Protein AF-A0A9P3ZN53-F1 (afdb_monomer_lite)

Sequence (150 aa):
MSENQDELKAQIKVWLKQQKMTREEFAAKCFVSANTVRNWLARVFIPKDKEALIKLLMEKTEREKELKEAARAHWKPFAVMVNTDDYKLIEKAARKDNMTVEEWAEEILIRDAQERMEHVYPESLRVAEEPKRYGIPRTSGPDSSTSKPH

Structure (mmCIF, N/CA/C/O backbone):
data_AF-A0A9P3ZN53-F1
#
_entry.id   AF-A0A9P3ZN53-F1
#
loop_
_atom_site.group_PDB
_atom_site.id
_atom_site.type_symbol
_atom_site.label_atom_id
_atom_site.label_alt_id
_atom_site.label_comp_id
_atom_site.label_asym_id
_atom_site.label_entity_id
_atom_site.label_seq_id
_atom_site.pdbx_PDB_ins_code
_atom_site.Cartn_x
_atom_site.Cartn_y
_atom_site.Cartn_z
_atom_site.occupancy
_atom_site.B_iso_or_equiv
_atom_site.auth_seq_id
_atom_site.auth_comp_id
_atom_site.auth_asym_id
_atom_site.auth_atom_id
_atom_site.pdbx_PDB_model_num
ATOM 1 N N . MET A 1 1 ? 7.966 14.363 -27.946 1.00 40.06 1 MET A N 1
ATOM 2 C CA . MET A 1 1 ? 8.666 14.628 -26.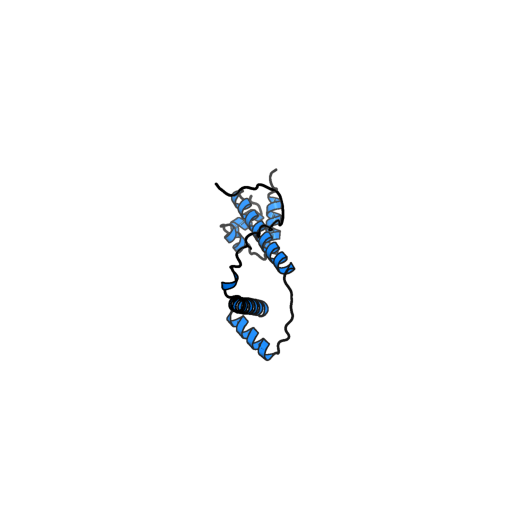674 1.00 40.06 1 MET A CA 1
ATOM 3 C C . MET A 1 1 ? 8.986 13.273 -26.059 1.00 40.06 1 MET A C 1
ATOM 5 O O . MET A 1 1 ? 8.059 12.615 -25.613 1.00 40.06 1 MET A O 1
ATOM 9 N N . SER A 1 2 ? 10.223 12.774 -26.168 1.00 52.09 2 SER A N 1
ATOM 10 C CA . SER A 1 2 ? 10.599 11.540 -25.458 1.00 52.09 2 SER A CA 1
ATOM 11 C C . SER A 1 2 ? 10.608 11.844 -23.968 1.00 52.09 2 SER A C 1
ATOM 13 O O . SER A 1 2 ? 11.383 12.696 -23.543 1.00 52.09 2 SER A O 1
ATOM 15 N N . GLU A 1 3 ? 9.755 11.180 -23.191 1.00 61.66 3 GLU A N 1
ATOM 16 C CA . GLU A 1 3 ? 9.880 11.193 -21.735 1.00 61.66 3 GLU A CA 1
ATOM 17 C C . GLU A 1 3 ? 11.268 10.693 -21.345 1.00 61.66 3 GLU A C 1
ATOM 19 O O . GLU A 1 3 ? 11.757 9.669 -21.837 1.00 61.66 3 GLU A O 1
ATOM 24 N N . ASN A 1 4 ? 11.932 11.475 -20.499 1.00 86.50 4 ASN A N 1
ATOM 25 C CA . ASN A 1 4 ? 13.289 11.208 -20.076 1.00 86.50 4 ASN A CA 1
ATOM 26 C C . ASN A 1 4 ? 13.290 9.972 -19.165 1.00 86.50 4 ASN A C 1
ATOM 28 O O . ASN A 1 4 ? 12.814 10.012 -18.033 1.00 86.50 4 ASN A O 1
ATOM 32 N N . GLN A 1 5 ? 13.817 8.849 -19.654 1.00 88.62 5 GLN A N 1
ATOM 33 C CA . GLN A 1 5 ? 13.848 7.584 -18.909 1.00 88.62 5 GLN A CA 1
ATOM 34 C C . GLN A 1 5 ? 14.555 7.703 -17.561 1.00 88.62 5 GLN A C 1
ATOM 36 O O . GLN A 1 5 ? 14.193 7.006 -16.614 1.00 88.62 5 GLN A O 1
ATOM 41 N N . ASP A 1 6 ? 15.560 8.568 -17.467 1.00 90.31 6 ASP A N 1
ATOM 42 C CA . ASP A 1 6 ? 16.286 8.780 -16.219 1.00 90.31 6 ASP A CA 1
ATOM 43 C C . ASP A 1 6 ? 15.427 9.516 -15.189 1.00 90.31 6 ASP A C 1
ATOM 45 O O . ASP A 1 6 ? 15.477 9.192 -14.000 1.00 90.31 6 ASP A O 1
ATOM 49 N N . GLU A 1 7 ? 14.562 10.422 -15.647 1.00 92.19 7 GLU A N 1
ATOM 50 C CA . GLU A 1 7 ? 13.575 11.094 -14.809 1.00 92.19 7 GLU A CA 1
ATOM 51 C C . GLU A 1 7 ? 12.517 10.107 -14.310 1.00 92.19 7 GLU A C 1
ATOM 53 O O . GLU A 1 7 ? 12.292 10.012 -13.104 1.00 92.19 7 GLU A O 1
ATOM 58 N N . LEU A 1 8 ? 11.955 9.281 -15.200 1.00 92.75 8 LEU A N 1
ATOM 59 C CA . LEU A 1 8 ? 11.011 8.226 -14.817 1.00 92.75 8 LEU A CA 1
ATOM 60 C C . LEU A 1 8 ? 11.628 7.275 -13.778 1.00 92.75 8 LEU A C 1
ATOM 62 O O . LEU A 1 8 ? 11.020 6.976 -12.751 1.00 92.75 8 LEU A O 1
ATOM 66 N N . LYS A 1 9 ? 12.867 6.819 -13.992 1.00 94.06 9 LYS A N 1
ATOM 67 C CA . LYS A 1 9 ? 13.575 5.955 -13.032 1.00 94.06 9 LYS A CA 1
ATOM 68 C C . LYS A 1 9 ? 13.803 6.648 -11.690 1.00 94.06 9 LYS A C 1
ATOM 70 O O . LYS A 1 9 ? 13.745 5.980 -10.654 1.00 94.06 9 LYS A O 1
ATOM 75 N N . ALA A 1 10 ? 14.092 7.949 -11.686 1.00 94.00 10 ALA A N 1
ATOM 76 C CA . ALA A 1 10 ? 14.236 8.729 -10.461 1.00 94.00 10 ALA A CA 1
ATOM 77 C C . ALA A 1 10 ? 12.901 8.836 -9.708 1.00 94.00 10 ALA A C 1
ATOM 79 O O . ALA A 1 10 ? 12.862 8.550 -8.509 1.00 94.00 10 ALA A O 1
ATOM 80 N N . GLN A 1 11 ? 11.808 9.139 -10.413 1.00 94.12 11 GLN A N 1
ATOM 81 C CA . GLN A 1 11 ? 10.457 9.194 -9.849 1.00 94.12 11 GLN A CA 1
ATOM 82 C C . GLN A 1 11 ? 10.049 7.848 -9.232 1.00 94.12 11 GLN A C 1
ATOM 84 O O . GLN A 1 11 ? 9.623 7.810 -8.078 1.00 94.12 11 GLN A O 1
ATOM 89 N N . ILE A 1 12 ? 10.293 6.728 -9.924 1.00 94.69 12 ILE A N 1
ATOM 90 C CA . ILE A 1 12 ? 10.005 5.383 -9.398 1.00 94.69 12 ILE A CA 1
ATOM 91 C C . ILE A 1 12 ? 10.777 5.121 -8.098 1.00 94.69 12 ILE A C 1
ATOM 93 O O . ILE A 1 12 ? 10.206 4.624 -7.131 1.00 94.69 12 ILE A O 1
ATOM 97 N N . LYS A 1 13 ? 12.070 5.470 -8.029 1.00 94.94 13 LYS A N 1
ATOM 98 C CA . LYS A 1 13 ? 12.876 5.279 -6.805 1.00 94.94 13 LYS A CA 1
ATOM 99 C C . LYS A 1 13 ? 12.314 6.066 -5.619 1.00 94.94 13 LYS A C 1
ATOM 101 O O . LYS A 1 13 ? 12.280 5.537 -4.507 1.00 94.94 13 LYS A O 1
ATOM 106 N N . VAL A 1 14 ? 11.892 7.310 -5.847 1.00 95.38 14 VAL A N 1
ATOM 107 C CA . VAL A 1 14 ? 11.283 8.159 -4.812 1.00 95.38 14 VAL A CA 1
ATOM 108 C C . VAL A 1 14 ? 9.946 7.578 -4.364 1.00 95.38 14 VAL A C 1
ATOM 110 O O . VAL A 1 14 ? 9.732 7.402 -3.165 1.00 95.38 14 VAL A O 1
ATOM 113 N N . TRP A 1 15 ? 9.088 7.214 -5.314 1.00 95.12 15 TRP A N 1
ATOM 114 C CA . TRP A 1 15 ? 7.778 6.639 -5.040 1.00 95.12 15 TRP A CA 1
ATOM 115 C C . TRP A 1 15 ? 7.872 5.329 -4.245 1.00 95.12 15 TRP A C 1
ATOM 117 O O . TRP A 1 15 ? 7.210 5.185 -3.220 1.00 95.12 15 TRP A O 1
ATOM 127 N N . LEU A 1 16 ? 8.777 4.414 -4.612 1.00 94.56 16 LEU A N 1
ATOM 128 C CA . LEU A 1 16 ? 9.001 3.175 -3.853 1.00 94.56 16 LEU A CA 1
ATOM 129 C C . LEU A 1 16 ? 9.408 3.444 -2.400 1.00 94.56 16 LEU A C 1
ATOM 131 O O . LEU A 1 16 ? 8.924 2.775 -1.486 1.00 94.56 16 LEU A O 1
ATOM 135 N N . LYS A 1 17 ? 10.255 4.458 -2.172 1.00 94.25 17 LYS A N 1
ATOM 136 C CA . LYS A 1 17 ? 10.654 4.874 -0.821 1.00 94.25 17 LYS A CA 1
ATOM 137 C C . LYS A 1 17 ? 9.472 5.443 -0.031 1.00 94.25 17 LYS A C 1
ATOM 139 O O . LYS A 1 17 ? 9.337 5.124 1.147 1.00 94.25 17 LYS A O 1
ATOM 144 N N . GLN A 1 18 ? 8.623 6.255 -0.662 1.00 92.62 18 GLN A N 1
ATOM 145 C CA . GLN A 1 18 ? 7.428 6.828 -0.028 1.00 92.62 18 GLN A CA 1
ATOM 146 C C . GLN A 1 18 ? 6.415 5.750 0.369 1.00 92.62 18 GLN A C 1
ATOM 148 O O . GLN A 1 18 ? 5.881 5.793 1.474 1.00 92.62 18 GLN A O 1
ATOM 153 N N . GLN A 1 19 ? 6.201 4.757 -0.496 1.00 91.31 19 GLN A N 1
ATOM 154 C CA . GLN A 1 19 ? 5.277 3.649 -0.244 1.00 91.31 19 GLN A CA 1
ATOM 155 C C . GLN A 1 19 ? 5.847 2.578 0.702 1.00 91.31 19 GLN A C 1
ATOM 157 O O . GLN A 1 19 ? 5.147 1.621 1.016 1.00 91.31 19 GLN A O 1
ATOM 162 N N . LYS A 1 20 ? 7.113 2.706 1.140 1.00 92.06 20 LYS A N 1
ATOM 163 C CA . LYS A 1 20 ? 7.865 1.663 1.868 1.00 92.06 20 LYS A CA 1
ATOM 164 C C . LYS A 1 20 ? 7.812 0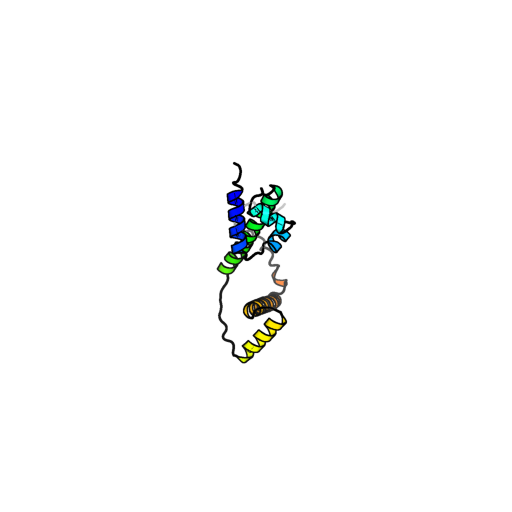.296 1.166 1.00 92.06 20 LYS A C 1
ATOM 166 O O . LYS A 1 20 ? 7.814 -0.739 1.822 1.00 92.06 20 LYS A O 1
ATOM 171 N N . MET A 1 21 ? 7.768 0.307 -0.165 1.00 91.88 21 MET A N 1
ATOM 172 C CA . MET A 1 21 ? 7.579 -0.887 -0.983 1.00 91.88 21 MET A CA 1
ATOM 173 C C . MET A 1 21 ? 8.925 -1.517 -1.326 1.00 91.88 21 MET A C 1
ATOM 175 O O . MET A 1 21 ? 9.856 -0.828 -1.763 1.00 91.88 21 MET A O 1
ATOM 179 N N . THR A 1 22 ? 9.031 -2.832 -1.154 1.00 92.75 22 THR A N 1
ATOM 180 C CA . THR A 1 22 ? 10.249 -3.566 -1.517 1.00 92.75 22 THR A CA 1
ATOM 181 C C . THR A 1 22 ? 10.372 -3.714 -3.036 1.00 92.75 22 THR A C 1
ATOM 183 O O . THR A 1 22 ? 9.415 -3.527 -3.795 1.00 92.75 22 THR A O 1
ATOM 186 N N . ARG A 1 23 ? 11.577 -4.038 -3.528 1.00 92.12 23 ARG A N 1
ATOM 187 C CA . ARG A 1 23 ? 11.779 -4.255 -4.973 1.00 92.12 23 ARG A CA 1
ATOM 188 C C . ARG A 1 23 ? 11.051 -5.507 -5.443 1.00 92.12 23 ARG A C 1
ATOM 190 O O . ARG A 1 23 ? 10.609 -5.553 -6.585 1.00 92.12 23 ARG A O 1
ATOM 197 N N . GLU A 1 24 ? 10.937 -6.493 -4.567 1.00 94.25 24 GLU A N 1
ATOM 198 C CA . GLU A 1 24 ? 10.252 -7.761 -4.760 1.00 94.25 24 GLU A CA 1
ATOM 199 C C . GLU A 1 24 ? 8.744 -7.537 -4.918 1.00 94.25 24 GLU A C 1
ATOM 201 O O . GLU A 1 24 ? 8.159 -7.978 -5.906 1.00 94.25 24 GLU A O 1
ATOM 206 N N . GLU A 1 25 ? 8.132 -6.765 -4.017 1.00 93.56 25 GLU A N 1
ATOM 207 C CA . GLU A 1 25 ? 6.720 -6.369 -4.109 1.00 93.56 25 GLU A CA 1
ATOM 208 C C . GLU A 1 25 ? 6.434 -5.559 -5.374 1.00 93.56 25 GLU A C 1
ATOM 210 O O . GLU A 1 25 ? 5.452 -5.805 -6.079 1.00 93.56 25 GLU A O 1
ATOM 215 N N . PHE A 1 26 ? 7.305 -4.603 -5.701 1.00 95.31 26 PHE A N 1
ATOM 216 C CA . PHE A 1 26 ? 7.154 -3.812 -6.917 1.00 95.31 26 PHE A CA 1
ATOM 217 C C . PHE A 1 26 ? 7.295 -4.662 -8.183 1.00 95.31 26 PHE A C 1
ATOM 219 O O . PHE A 1 26 ? 6.533 -4.492 -9.136 1.00 95.31 26 PHE A O 1
ATOM 226 N N . ALA A 1 27 ? 8.235 -5.609 -8.191 1.00 95.81 27 ALA A N 1
ATOM 227 C CA . ALA A 1 27 ? 8.416 -6.542 -9.294 1.00 95.81 27 ALA A CA 1
ATOM 228 C C . ALA A 1 27 ? 7.179 -7.425 -9.495 1.00 95.81 27 ALA A C 1
ATOM 230 O O . ALA A 1 27 ? 6.742 -7.592 -10.635 1.00 95.81 27 ALA A O 1
ATOM 231 N N . ALA A 1 28 ? 6.568 -7.899 -8.404 1.00 95.44 28 ALA A N 1
ATOM 232 C CA . ALA A 1 28 ? 5.310 -8.635 -8.448 1.00 95.44 28 ALA A CA 1
ATOM 233 C C . ALA A 1 28 ? 4.183 -7.794 -9.073 1.00 95.44 28 ALA A C 1
ATOM 235 O O . ALA A 1 28 ? 3.512 -8.266 -9.989 1.00 95.44 28 ALA A O 1
ATOM 236 N N . LYS A 1 29 ? 4.038 -6.519 -8.677 1.00 93.25 29 LYS A N 1
ATOM 237 C CA . LYS A 1 29 ? 3.061 -5.586 -9.283 1.00 93.25 29 LYS A CA 1
ATOM 238 C C . LYS A 1 29 ? 3.327 -5.303 -10.765 1.00 93.25 29 LYS A C 1
ATOM 240 O O . LYS A 1 29 ? 2.397 -5.021 -11.514 1.00 93.25 29 LYS A O 1
ATOM 245 N N . CYS A 1 30 ? 4.585 -5.382 -11.190 1.00 94.62 30 CYS A N 1
ATOM 246 C CA . CYS A 1 30 ? 4.990 -5.212 -12.585 1.00 94.62 30 CYS A CA 1
ATOM 247 C C . CYS A 1 30 ? 5.005 -6.524 -13.390 1.00 94.62 30 CYS A C 1
ATOM 249 O O . CYS A 1 30 ? 5.334 -6.489 -14.580 1.00 94.62 30 CYS A O 1
ATOM 251 N N . PHE A 1 31 ? 4.672 -7.661 -12.769 1.00 95.62 31 PHE A N 1
ATOM 252 C CA . PHE A 1 31 ? 4.716 -9.005 -13.358 1.00 95.62 31 PHE A CA 1
ATOM 253 C C . PHE A 1 31 ? 6.094 -9.379 -13.929 1.00 95.62 31 PHE A C 1
ATOM 255 O O . PHE A 1 31 ? 6.208 -9.915 -15.032 1.00 95.62 31 PHE A O 1
ATOM 262 N N . VAL A 1 32 ? 7.164 -9.053 -13.201 1.00 95.44 32 VAL A N 1
ATOM 263 C CA . VAL A 1 32 ? 8.552 -9.351 -13.590 1.00 95.44 32 VAL A CA 1
ATOM 264 C C . VAL A 1 32 ? 9.380 -9.833 -12.400 1.00 95.44 32 VAL A C 1
ATOM 266 O O . VAL A 1 32 ? 8.941 -9.797 -11.256 1.00 95.44 32 VAL A O 1
ATOM 269 N N . SER A 1 33 ? 10.616 -10.266 -12.659 1.00 95.94 33 SER A N 1
ATOM 270 C CA . SER A 1 33 ? 11.566 -10.594 -11.594 1.00 95.94 33 SER A CA 1
ATOM 271 C C . SER A 1 33 ? 12.148 -9.336 -10.933 1.00 95.94 33 SER A C 1
ATOM 273 O O . SER A 1 33 ? 12.359 -8.311 -11.592 1.00 95.94 33 SER A O 1
ATOM 275 N N . ALA A 1 34 ? 12.520 -9.434 -9.654 1.00 94.69 34 ALA A N 1
ATOM 276 C CA . ALA A 1 34 ? 13.231 -8.367 -8.940 1.00 94.69 34 ALA A CA 1
ATOM 277 C C . ALA A 1 34 ? 14.545 -7.965 -9.642 1.00 94.69 34 ALA A C 1
ATOM 279 O O . ALA A 1 34 ? 14.941 -6.797 -9.649 1.00 94.69 34 ALA A O 1
ATOM 280 N N . ASN A 1 35 ? 15.197 -8.919 -10.314 1.00 95.81 35 ASN A N 1
ATOM 281 C CA . ASN A 1 35 ? 16.410 -8.670 -11.083 1.00 95.81 35 ASN A CA 1
ATOM 282 C C . ASN A 1 35 ? 16.157 -7.784 -12.315 1.00 95.81 35 ASN A C 1
ATOM 284 O O . ASN A 1 35 ? 16.980 -6.930 -12.652 1.00 95.81 35 ASN A O 1
ATOM 288 N N . THR A 1 36 ? 15.007 -7.961 -12.968 1.00 95.69 36 THR A N 1
ATOM 289 C CA . THR A 1 36 ? 14.566 -7.126 -14.092 1.00 95.69 36 THR A CA 1
ATOM 290 C C . THR A 1 36 ? 14.369 -5.683 -13.638 1.00 95.69 36 THR A C 1
ATOM 292 O O . THR A 1 36 ? 14.952 -4.774 -14.226 1.00 95.69 36 THR A O 1
ATOM 295 N N . VAL A 1 37 ? 13.653 -5.479 -12.528 1.00 95.31 37 VAL A N 1
ATOM 296 C CA . VAL A 1 37 ? 13.455 -4.155 -11.916 1.00 95.31 37 VAL A CA 1
ATOM 297 C C . VAL A 1 37 ? 14.791 -3.512 -11.547 1.00 95.31 37 VAL A C 1
ATOM 299 O O . VAL A 1 37 ? 15.037 -2.351 -11.869 1.00 95.31 37 VAL A O 1
ATOM 302 N N . ARG A 1 38 ? 15.695 -4.265 -10.909 1.00 95.06 38 ARG A N 1
ATOM 303 C CA . ARG A 1 38 ? 17.039 -3.782 -10.559 1.00 95.06 38 ARG A CA 1
ATOM 304 C C . ARG A 1 38 ? 17.793 -3.283 -11.792 1.00 95.06 38 ARG A C 1
ATOM 306 O O . ARG A 1 38 ? 18.398 -2.216 -11.743 1.00 95.06 38 ARG A O 1
ATOM 313 N N . ASN A 1 39 ? 17.749 -4.032 -12.893 1.00 95.81 39 ASN A N 1
ATOM 314 C CA . ASN A 1 39 ? 18.394 -3.645 -14.146 1.00 95.81 39 ASN A CA 1
ATOM 315 C C . ASN A 1 39 ? 17.754 -2.395 -14.764 1.00 95.81 39 ASN A C 1
ATOM 317 O O . ASN A 1 39 ? 18.493 -1.503 -15.179 1.00 95.81 39 ASN A O 1
ATOM 321 N N . TRP A 1 40 ? 16.422 -2.296 -14.783 1.00 95.25 40 TRP A N 1
ATOM 322 C CA . TRP A 1 40 ? 15.699 -1.108 -15.250 1.00 95.25 40 TRP A CA 1
ATOM 323 C C . TRP A 1 40 ? 16.092 0.152 -14.477 1.00 95.25 40 TRP A C 1
ATOM 325 O O . TRP A 1 40 ? 16.467 1.160 -15.067 1.00 95.25 40 TRP A O 1
ATOM 335 N N . LEU A 1 41 ? 16.096 0.083 -13.145 1.00 92.81 41 LEU A N 1
ATOM 336 C CA . LEU A 1 41 ? 16.414 1.230 -12.290 1.00 92.81 41 LEU A CA 1
ATOM 337 C C . LEU A 1 41 ? 17.907 1.607 -12.281 1.00 92.81 41 LEU A C 1
ATOM 339 O O . LEU A 1 41 ? 18.257 2.676 -11.770 1.00 92.81 41 LEU A O 1
ATOM 343 N N . ALA A 1 42 ? 18.780 0.741 -12.806 1.00 92.12 42 ALA A N 1
ATOM 344 C CA . ALA A 1 42 ? 20.226 0.947 -12.832 1.00 92.12 42 ALA A CA 1
ATOM 345 C C . ALA A 1 42 ? 20.756 1.375 -14.206 1.00 92.12 42 ALA A C 1
ATOM 347 O O . ALA A 1 42 ? 21.519 2.329 -14.285 1.00 92.12 42 ALA A O 1
ATOM 348 N N . ARG A 1 43 ? 20.405 0.651 -15.278 1.00 89.38 43 ARG A N 1
ATOM 349 C CA . ARG A 1 43 ? 21.095 0.782 -16.577 1.00 89.38 43 ARG A CA 1
ATOM 350 C C . ARG A 1 43 ? 20.253 0.470 -17.812 1.00 89.38 43 ARG A C 1
ATOM 352 O O . ARG A 1 43 ? 20.602 0.900 -18.900 1.00 89.38 43 ARG A O 1
ATOM 359 N N . VAL A 1 44 ? 19.173 -0.299 -17.674 1.00 92.88 44 VAL A N 1
ATOM 360 C CA . VAL A 1 44 ? 18.365 -0.769 -18.810 1.00 92.88 44 VAL A CA 1
ATOM 361 C C . VAL A 1 44 ? 17.163 0.150 -19.017 1.00 92.88 44 VAL A C 1
ATOM 363 O O . VAL A 1 44 ? 16.656 0.748 -18.070 1.00 92.88 44 VAL A O 1
ATOM 366 N N . PHE A 1 45 ? 16.723 0.287 -20.263 1.00 92.31 45 PHE A N 1
ATOM 367 C CA . PHE A 1 45 ? 15.485 0.978 -20.620 1.00 92.31 45 PHE A CA 1
ATOM 368 C C . PHE A 1 45 ? 14.256 0.234 -20.070 1.00 92.31 45 PHE A C 1
ATOM 370 O O . PHE A 1 45 ? 14.237 -1.000 -20.055 1.00 92.31 45 PHE A O 1
ATOM 377 N N . ILE A 1 46 ? 13.232 0.966 -19.630 1.00 94.06 46 ILE A N 1
ATOM 378 C CA . ILE A 1 46 ? 11.959 0.375 -19.203 1.00 94.06 46 ILE A CA 1
ATOM 379 C C . ILE A 1 46 ? 11.062 0.247 -20.439 1.00 94.06 46 ILE A C 1
ATOM 381 O O . ILE A 1 46 ? 10.733 1.268 -21.030 1.00 94.06 46 ILE A O 1
ATOM 385 N N . PRO A 1 47 ? 10.639 -0.963 -20.852 1.00 94.75 47 PRO A N 1
ATOM 386 C CA . PRO A 1 47 ? 9.743 -1.122 -21.998 1.00 94.75 47 PRO A CA 1
ATOM 387 C C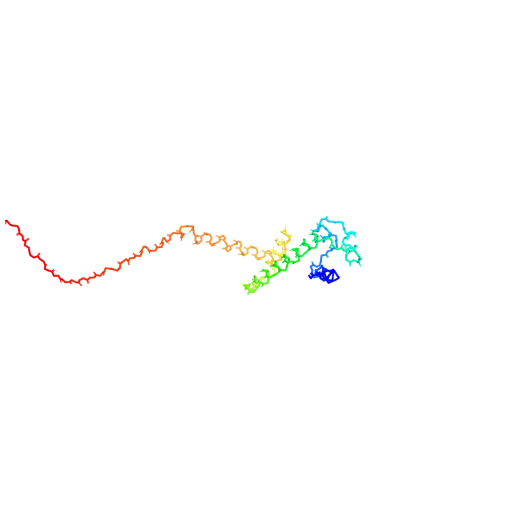 . PRO A 1 47 ? 8.472 -0.270 -21.859 1.00 94.75 47 PRO A C 1
ATOM 389 O O . PRO A 1 47 ? 7.913 -0.199 -20.766 1.00 94.75 47 PRO A O 1
ATOM 392 N N . LYS A 1 48 ? 7.984 0.323 -22.959 1.00 92.62 48 LYS A N 1
ATOM 393 C CA . LYS A 1 48 ? 6.854 1.277 -22.947 1.00 92.62 48 LYS A CA 1
ATOM 394 C C . LYS A 1 48 ? 5.606 0.743 -22.239 1.00 92.62 48 LYS A C 1
ATOM 396 O O . LYS A 1 48 ? 4.985 1.455 -21.460 1.00 92.62 48 LYS A O 1
ATOM 401 N N . ASP A 1 49 ? 5.274 -0.525 -22.449 1.00 92.88 49 ASP A N 1
ATOM 402 C CA . ASP A 1 49 ? 4.102 -1.161 -21.838 1.00 92.88 49 ASP A CA 1
ATOM 403 C C . ASP A 1 49 ? 4.243 -1.241 -20.309 1.00 92.88 49 ASP A C 1
ATOM 405 O O . ASP A 1 49 ? 3.279 -1.098 -19.559 1.00 92.88 49 ASP A O 1
ATOM 409 N N . LYS A 1 50 ? 5.476 -1.460 -19.836 1.00 94.56 50 LYS A N 1
ATOM 410 C CA . LYS A 1 50 ? 5.806 -1.503 -18.410 1.00 94.56 50 LYS A CA 1
ATOM 411 C C . LYS A 1 50 ? 5.864 -0.103 -17.822 1.00 94.56 50 LYS A C 1
ATOM 413 O O . LYS A 1 50 ? 5.399 0.089 -16.710 1.00 94.56 50 LYS A O 1
ATOM 418 N N . GLU A 1 51 ? 6.356 0.872 -18.571 1.00 93.75 51 GLU A N 1
ATOM 419 C CA . GLU A 1 51 ? 6.277 2.281 -18.198 1.00 93.75 51 GLU A CA 1
ATOM 420 C C . GLU A 1 51 ? 4.822 2.736 -18.009 1.00 93.75 51 GLU A C 1
ATOM 422 O O . GLU A 1 51 ? 4.501 3.303 -16.966 1.00 93.75 51 GLU A O 1
ATOM 427 N N . ALA A 1 52 ? 3.928 2.426 -18.953 1.00 93.69 52 ALA A N 1
ATOM 428 C CA . ALA A 1 52 ? 2.506 2.747 -18.836 1.00 93.69 52 ALA A CA 1
ATOM 429 C C . ALA A 1 52 ? 1.874 2.094 -17.595 1.00 93.69 52 ALA A C 1
ATOM 431 O O . ALA A 1 52 ? 1.180 2.762 -16.830 1.00 93.69 52 ALA A O 1
ATOM 432 N N . LEU A 1 53 ? 2.174 0.814 -17.344 1.00 95.75 53 LEU A N 1
ATOM 433 C CA . LEU A 1 53 ? 1.726 0.119 -16.134 1.00 95.75 53 LEU A CA 1
ATOM 434 C C . LEU A 1 53 ? 2.240 0.794 -14.854 1.00 95.75 53 LEU A C 1
ATOM 436 O O . LEU A 1 53 ? 1.479 0.979 -13.909 1.00 95.75 53 LEU A O 1
ATOM 440 N N . ILE A 1 54 ? 3.521 1.161 -14.807 1.00 94.94 54 ILE A N 1
ATOM 441 C CA . ILE A 1 54 ? 4.125 1.791 -13.628 1.00 94.94 54 ILE A CA 1
ATOM 442 C C . ILE A 1 54 ? 3.489 3.157 -13.356 1.00 94.94 54 ILE A C 1
ATOM 444 O O . ILE A 1 54 ? 3.157 3.440 -12.207 1.00 94.94 54 ILE A O 1
ATOM 448 N N . LYS A 1 55 ? 3.252 3.968 -14.392 1.00 94.62 55 LYS A N 1
ATOM 449 C CA . LYS A 1 55 ? 2.550 5.253 -14.252 1.00 94.62 55 LYS A CA 1
ATOM 450 C C . LYS A 1 55 ? 1.139 5.069 -13.705 1.00 94.62 55 LYS A C 1
ATOM 452 O O . LYS A 1 55 ? 0.775 5.749 -12.753 1.00 94.62 55 LYS A O 1
ATOM 457 N N . LEU A 1 56 ? 0.389 4.094 -14.224 1.00 95.25 56 LEU A N 1
ATOM 458 C CA . LEU A 1 56 ? -0.939 3.752 -13.702 1.00 95.25 56 LEU A CA 1
ATOM 459 C C . LEU A 1 56 ? -0.896 3.323 -12.229 1.00 95.25 56 LEU A C 1
ATOM 461 O O . LEU A 1 56 ? -1.773 3.695 -11.452 1.00 95.25 56 LEU A O 1
ATOM 465 N N . LEU A 1 57 ? 0.116 2.548 -11.825 1.00 94.38 57 LEU A N 1
ATOM 466 C CA . LEU A 1 57 ? 0.294 2.154 -10.426 1.00 94.38 57 LEU A CA 1
ATOM 467 C C . LEU A 1 57 ? 0.572 3.364 -9.527 1.00 94.38 57 LEU A C 1
ATOM 469 O O . LEU A 1 57 ? -0.013 3.456 -8.449 1.00 94.38 57 LEU A O 1
ATOM 473 N N . MET A 1 58 ? 1.437 4.281 -9.967 1.00 93.88 58 MET A N 1
ATOM 474 C CA . MET A 1 58 ? 1.754 5.508 -9.232 1.00 93.88 58 MET A CA 1
ATOM 475 C C . MET A 1 58 ? 0.515 6.396 -9.082 1.00 93.88 58 MET A C 1
ATOM 477 O O . MET A 1 58 ? 0.133 6.725 -7.959 1.00 93.88 58 MET A O 1
ATOM 481 N N . GLU A 1 59 ? -0.182 6.673 -10.182 1.00 93.69 59 GLU A N 1
ATOM 482 C CA . GLU A 1 59 ? -1.401 7.485 -10.191 1.00 93.69 59 GLU A CA 1
ATOM 483 C C . GLU A 1 59 ? -2.499 6.880 -9.303 1.00 93.69 59 GLU A C 1
ATOM 485 O O . GLU A 1 59 ? -3.159 7.585 -8.542 1.00 93.69 59 GLU A O 1
ATOM 490 N N . LYS A 1 60 ? -2.676 5.551 -9.338 1.00 92.38 60 LYS A N 1
ATOM 491 C CA . LYS A 1 60 ? -3.638 4.864 -8.469 1.00 92.38 60 LYS A CA 1
ATOM 492 C C . LYS A 1 60 ? -3.304 5.071 -6.992 1.00 92.38 60 LYS A C 1
ATOM 494 O O . LYS A 1 60 ? -4.204 5.352 -6.207 1.00 92.38 60 LYS A O 1
ATOM 499 N N . THR A 1 61 ? -2.032 4.948 -6.608 1.00 89.81 61 THR A N 1
ATOM 500 C CA . THR A 1 61 ? -1.635 5.170 -5.208 1.00 89.81 61 THR A CA 1
ATOM 501 C C . THR A 1 61 ? -1.797 6.619 -4.765 1.00 89.81 61 THR A C 1
ATOM 503 O O . THR A 1 61 ? -2.153 6.859 -3.613 1.00 89.81 61 THR A O 1
ATOM 506 N N . GLU A 1 62 ? -1.563 7.581 -5.658 1.00 89.25 62 GLU A N 1
ATOM 507 C CA . GLU A 1 62 ? -1.794 8.998 -5.375 1.00 89.25 62 GLU A CA 1
ATOM 508 C C . GLU A 1 62 ? -3.283 9.276 -5.196 1.00 89.25 62 GLU A C 1
ATOM 510 O O . GLU A 1 62 ? -3.666 9.814 -4.163 1.00 89.25 62 GLU A O 1
ATOM 515 N N . ARG A 1 63 ? -4.136 8.782 -6.102 1.00 86.31 63 ARG A N 1
ATOM 516 C CA . ARG A 1 63 ? -5.593 8.886 -5.955 1.00 86.31 63 ARG A CA 1
ATOM 517 C C . ARG A 1 63 ? -6.096 8.242 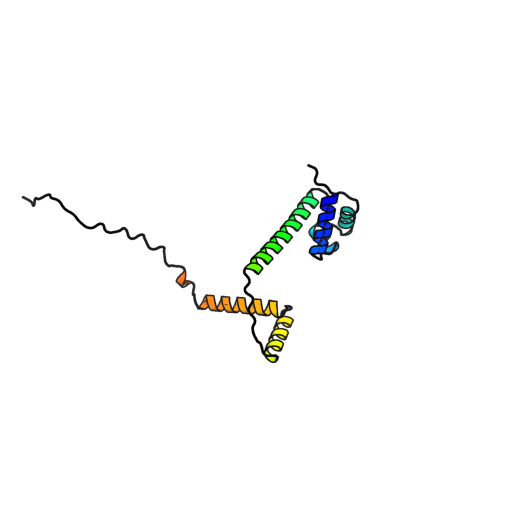-4.667 1.00 86.31 63 ARG A C 1
ATOM 519 O O . ARG A 1 63 ? -6.886 8.842 -3.952 1.00 86.31 63 ARG A O 1
ATOM 526 N N . GLU A 1 64 ? -5.635 7.041 -4.323 1.00 85.75 64 GLU A N 1
ATOM 527 C CA . GLU A 1 64 ? -6.010 6.396 -3.055 1.00 85.75 64 GLU A CA 1
ATOM 528 C C . GLU A 1 64 ? -5.579 7.222 -1.835 1.00 85.75 64 GLU A C 1
ATOM 530 O O . GLU A 1 64 ? -6.306 7.287 -0.840 1.00 85.75 64 GLU A O 1
ATOM 535 N N . LYS A 1 65 ? -4.412 7.870 -1.902 1.00 84.81 65 LYS A N 1
ATOM 536 C CA . LYS A 1 65 ? -3.936 8.769 -0.852 1.00 84.81 65 LYS A CA 1
ATOM 537 C C . LYS A 1 65 ? -4.793 10.032 -0.771 1.00 84.81 65 LYS A C 1
ATOM 539 O O . LYS A 1 65 ? -5.194 10.388 0.329 1.00 84.81 65 LYS A O 1
ATOM 544 N N . GLU A 1 66 ? -5.119 10.657 -1.897 1.00 84.75 66 GLU A N 1
ATOM 545 C CA . GLU A 1 66 ? -6.001 11.826 -1.963 1.00 84.75 66 GLU A CA 1
ATOM 546 C C . GLU A 1 66 ? -7.400 11.508 -1.442 1.00 84.75 66 GLU A C 1
ATOM 548 O O . GLU A 1 66 ? -7.936 12.279 -0.657 1.00 84.75 66 GLU A O 1
ATOM 553 N N . LEU A 1 67 ? -7.977 10.353 -1.792 1.00 82.50 67 LEU A N 1
ATOM 554 C CA . LEU A 1 67 ? -9.258 9.920 -1.230 1.00 82.50 67 LEU A CA 1
ATOM 555 C C . LEU A 1 67 ? -9.168 9.750 0.289 1.00 82.50 67 LEU A C 1
ATOM 557 O O . LEU A 1 67 ? -10.067 10.188 1.003 1.00 82.50 67 LEU A O 1
ATOM 561 N N . LYS A 1 68 ? -8.087 9.147 0.798 1.00 79.56 68 LYS A N 1
ATOM 562 C CA . LYS A 1 68 ? -7.864 9.019 2.246 1.00 79.56 68 LYS A CA 1
ATOM 563 C C . LYS A 1 68 ? -7.661 10.376 2.919 1.00 79.56 68 LYS A C 1
ATOM 565 O O . LYS A 1 68 ? -8.153 10.575 4.022 1.00 79.56 68 LYS A O 1
ATOM 570 N N . GLU A 1 69 ? -6.950 11.305 2.292 1.00 81.69 69 GLU A N 1
ATOM 571 C CA . GLU A 1 69 ? -6.726 12.656 2.817 1.00 81.69 69 GLU A CA 1
ATOM 572 C C . GLU A 1 69 ? -7.996 13.513 2.769 1.00 81.69 69 GLU A C 1
ATOM 574 O O . GLU A 1 69 ? -8.310 14.185 3.748 1.00 81.69 69 GLU A O 1
ATOM 579 N N . ALA A 1 70 ? -8.776 13.432 1.693 1.00 79.94 70 ALA A N 1
ATOM 580 C CA . ALA A 1 70 ? -10.082 14.070 1.581 1.00 79.94 70 ALA A CA 1
ATOM 581 C C . ALA A 1 70 ? -11.062 13.494 2.610 1.00 79.94 70 ALA A C 1
ATOM 583 O O . ALA A 1 70 ? -11.730 14.250 3.312 1.00 79.94 70 ALA A O 1
ATOM 584 N N . ALA A 1 71 ? -11.091 12.167 2.779 1.00 74.31 71 ALA A N 1
ATOM 585 C CA . ALA A 1 71 ? -11.857 11.531 3.845 1.00 74.31 71 ALA A CA 1
ATOM 586 C C . ALA A 1 71 ? -11.417 12.061 5.218 1.00 74.31 71 ALA A C 1
ATOM 588 O O . ALA A 1 71 ? -12.261 12.513 5.987 1.00 74.31 71 ALA A O 1
ATOM 589 N N . ARG A 1 72 ? -10.105 12.130 5.483 1.00 70.75 72 ARG A N 1
ATOM 590 C CA . ARG A 1 72 ? -9.544 12.709 6.716 1.00 70.75 72 ARG A CA 1
ATOM 591 C C . ARG A 1 72 ? -9.920 14.171 6.934 1.00 70.75 72 ARG A C 1
ATOM 593 O O . ARG A 1 72 ? -10.141 14.553 8.076 1.00 70.75 72 ARG A O 1
ATOM 600 N N . ALA A 1 73 ? -10.028 14.983 5.884 1.00 75.44 73 ALA A N 1
ATOM 601 C CA . ALA A 1 73 ? -10.488 16.368 6.005 1.00 75.44 73 ALA A CA 1
ATOM 602 C C . ALA A 1 73 ? -11.939 16.453 6.520 1.00 75.44 73 ALA A C 1
ATOM 604 O O . ALA A 1 73 ? -12.313 17.420 7.186 1.00 75.44 73 ALA A O 1
ATOM 605 N N . HIS A 1 74 ? -12.743 15.422 6.251 1.00 70.69 74 HIS A N 1
ATOM 606 C CA . HIS A 1 74 ? -14.107 15.285 6.754 1.00 70.69 74 HIS A CA 1
ATOM 607 C C . HIS A 1 74 ? -14.209 14.495 8.066 1.00 70.69 74 HIS A C 1
ATOM 609 O O . HIS A 1 74 ? -15.279 14.486 8.677 1.00 70.69 74 HIS A O 1
ATOM 615 N N . TRP A 1 75 ? -13.123 13.877 8.541 1.00 72.62 75 TRP A N 1
ATOM 616 C CA . TRP A 1 75 ? -13.120 13.177 9.822 1.00 72.62 75 TRP A CA 1
ATOM 617 C C . TRP A 1 75 ? -13.273 14.166 10.978 1.00 72.62 75 TRP A C 1
ATOM 619 O O . TRP A 1 75 ? -12.634 15.220 11.035 1.00 72.62 75 TRP A O 1
ATOM 629 N N . LYS A 1 76 ? -14.141 13.816 11.927 1.00 78.62 76 LYS A N 1
ATOM 630 C CA . LYS A 1 76 ? -14.318 14.550 13.179 1.00 78.62 76 LYS A CA 1
ATOM 631 C C . LYS A 1 76 ? -13.712 13.714 14.301 1.00 78.62 76 LYS A C 1
ATOM 633 O O . LYS A 1 76 ? -14.324 12.717 14.678 1.00 78.62 76 LYS A O 1
ATOM 638 N N . PRO A 1 77 ? -12.528 14.077 14.827 1.00 78.00 77 PRO A N 1
ATOM 639 C CA . PRO A 1 77 ? -12.003 13.382 15.987 1.00 78.00 77 PRO A CA 1
ATOM 640 C C . PRO A 1 77 ? -12.902 13.686 17.187 1.00 78.00 77 PRO A C 1
ATOM 642 O O . PRO A 1 77 ? -13.280 14.835 17.420 1.00 78.00 77 PRO A O 1
ATOM 645 N N . PHE A 1 78 ? -13.219 12.660 17.963 1.00 76.19 78 PHE A N 1
ATOM 646 C CA . PHE A 1 78 ? -13.810 12.804 19.285 1.00 76.19 78 PHE A CA 1
ATOM 647 C C . PHE A 1 78 ? -13.043 11.909 20.254 1.00 76.19 78 PHE A C 1
ATOM 649 O O . PHE A 1 78 ? -12.588 10.826 19.893 1.00 76.19 78 PHE A O 1
ATOM 656 N N . ALA A 1 79 ? -12.850 12.398 21.475 1.00 85.56 79 ALA A N 1
ATOM 657 C CA . ALA A 1 79 ? -12.167 11.663 22.527 1.00 85.56 79 ALA A CA 1
ATOM 658 C C . ALA A 1 79 ? -13.205 11.050 23.468 1.00 85.56 79 ALA A C 1
ATOM 660 O O . ALA A 1 79 ? -14.144 11.728 23.887 1.00 85.56 79 ALA A O 1
ATOM 661 N N . VAL A 1 80 ? -13.013 9.781 23.820 1.00 85.62 80 VAL A N 1
ATOM 662 C CA . VAL A 1 80 ? -13.835 9.071 24.802 1.00 85.62 80 VAL A CA 1
ATOM 663 C C . VAL A 1 80 ? -12.956 8.757 26.003 1.00 85.62 80 VAL A C 1
ATOM 665 O O . VAL A 1 80 ? -11.889 8.163 25.861 1.00 85.62 80 VAL A O 1
ATOM 668 N N . MET A 1 81 ? -13.391 9.165 27.193 1.00 89.56 81 MET A N 1
ATOM 669 C CA . MET A 1 81 ? -12.749 8.730 28.429 1.00 89.56 81 MET A CA 1
ATOM 670 C C . MET A 1 81 ? -13.245 7.328 28.766 1.00 89.56 81 MET A C 1
ATOM 672 O O . MET A 1 81 ? -14.438 7.126 28.982 1.00 89.56 81 MET A O 1
ATOM 676 N N . VAL A 1 82 ? -12.322 6.374 28.813 1.00 90.69 82 VAL A N 1
ATOM 677 C CA . VAL A 1 82 ? -12.590 4.973 29.141 1.00 90.69 82 VAL A CA 1
ATOM 678 C C . VAL A 1 82 ? -11.796 4.632 30.396 1.00 90.69 82 VAL A C 1
ATOM 680 O O . VAL A 1 82 ? -10.651 5.065 30.545 1.00 90.69 82 VAL A O 1
ATOM 683 N N . ASN A 1 83 ? -12.399 3.894 31.326 1.00 94.88 83 ASN A N 1
ATOM 684 C CA . ASN A 1 83 ? -11.664 3.426 32.497 1.00 94.88 83 ASN A CA 1
ATOM 685 C C . ASN A 1 83 ? -10.641 2.343 32.092 1.00 94.88 83 ASN A C 1
ATOM 687 O O . ASN A 1 83 ? -10.700 1.757 31.010 1.00 94.88 83 ASN A O 1
ATOM 691 N N . THR A 1 84 ? -9.683 2.069 32.974 1.00 94.88 84 THR A N 1
ATOM 692 C CA . THR A 1 84 ? -8.581 1.144 32.679 1.00 94.88 84 THR A CA 1
ATOM 693 C C . THR A 1 84 ? -9.048 -0.284 32.392 1.00 94.88 84 THR A C 1
ATOM 695 O O . THR A 1 84 ? -8.418 -0.985 31.599 1.00 94.88 84 THR A O 1
ATOM 698 N N . ASP A 1 85 ? -10.117 -0.743 33.038 1.00 95.56 85 ASP A N 1
ATOM 699 C CA . ASP A 1 85 ? -10.566 -2.130 32.918 1.00 95.56 85 ASP A CA 1
ATOM 700 C C . ASP A 1 85 ? -11.350 -2.357 31.621 1.00 95.56 85 ASP A C 1
ATOM 702 O O . ASP A 1 85 ? -11.075 -3.321 30.903 1.00 95.56 85 ASP A O 1
ATOM 706 N N . ASP A 1 86 ? -12.209 -1.413 31.244 1.00 93.31 86 ASP A N 1
ATOM 707 C CA . ASP A 1 86 ? -12.892 -1.387 29.953 1.00 93.31 86 ASP A CA 1
ATOM 708 C C . ASP A 1 86 ? -11.881 -1.259 28.810 1.00 93.31 86 ASP A C 1
ATOM 710 O O . ASP A 1 86 ? -11.981 -1.968 27.808 1.00 93.31 86 ASP A O 1
ATOM 714 N N . TYR A 1 87 ? -10.835 -0.441 28.980 1.00 94.12 87 TYR A N 1
ATOM 715 C CA . TYR A 1 87 ? -9.774 -0.329 27.979 1.00 94.12 87 TYR A CA 1
ATOM 716 C C . TYR A 1 87 ? -9.052 -1.666 27.742 1.00 94.12 87 TYR A C 1
ATOM 718 O O . TYR A 1 87 ? -8.795 -2.035 26.598 1.00 94.12 87 TYR A O 1
ATOM 726 N N . LYS A 1 88 ? -8.777 -2.452 28.794 1.00 96.12 88 LYS A N 1
ATOM 727 C CA . LYS A 1 88 ? -8.181 -3.796 28.644 1.00 96.12 88 LYS A CA 1
ATOM 728 C C . LYS A 1 88 ? -9.102 -4.763 27.903 1.00 96.12 88 LYS A C 1
ATOM 730 O O . LYS A 1 88 ? -8.614 -5.623 27.164 1.00 96.12 88 LYS A O 1
ATOM 735 N N . LEU A 1 89 ? -10.417 -4.661 28.109 1.00 95.44 89 LEU A N 1
ATOM 736 C CA . LEU A 1 89 ? -11.394 -5.473 27.381 1.00 95.44 89 LEU A CA 1
ATOM 737 C C . LEU A 1 89 ? -11.386 -5.124 25.890 1.00 95.44 89 LEU A C 1
ATOM 739 O O . LEU A 1 89 ? -11.312 -6.036 25.064 1.00 95.44 89 LEU A O 1
ATOM 743 N N . ILE A 1 90 ? -11.369 -3.830 25.561 1.00 93.94 90 ILE A N 1
ATOM 744 C CA . ILE A 1 90 ? -11.254 -3.333 24.183 1.00 93.94 90 ILE A CA 1
ATOM 745 C C . ILE A 1 90 ? -9.944 -3.813 23.550 1.00 93.94 90 ILE A C 1
ATOM 747 O O . ILE A 1 90 ? -9.958 -4.399 22.473 1.00 93.94 90 ILE A O 1
ATOM 751 N N . GLU A 1 91 ? -8.812 -3.665 24.240 1.00 95.62 91 GLU A N 1
ATOM 752 C CA . GLU A 1 91 ? -7.505 -4.110 23.745 1.00 95.62 91 GLU A CA 1
ATOM 753 C C . GLU A 1 91 ? -7.477 -5.625 23.476 1.00 95.62 91 GLU A C 1
ATOM 755 O O . GLU A 1 91 ? -6.902 -6.099 22.494 1.00 95.62 91 GLU A O 1
ATOM 760 N N . LYS A 1 92 ? -8.115 -6.423 24.339 1.00 96.56 92 LYS A N 1
ATOM 761 C CA . LYS A 1 92 ? -8.248 -7.868 24.130 1.00 96.56 92 LYS A CA 1
ATOM 762 C C . LYS A 1 92 ? -9.123 -8.194 22.915 1.00 96.56 92 LYS A C 1
ATOM 764 O O . LYS A 1 92 ? -8.787 -9.134 22.197 1.00 96.56 92 LYS A O 1
ATOM 769 N N . ALA A 1 93 ? -10.208 -7.453 22.693 1.00 95.06 93 ALA A N 1
ATOM 770 C CA . ALA A 1 93 ? -11.079 -7.632 21.534 1.00 95.06 93 ALA A CA 1
ATOM 771 C C . ALA A 1 93 ? -10.363 -7.250 20.228 1.00 95.06 93 ALA A C 1
ATOM 773 O O . ALA A 1 93 ? -10.279 -8.080 19.328 1.00 95.06 93 ALA A O 1
ATOM 774 N N . ALA A 1 94 ? -9.713 -6.084 20.187 1.00 95.75 94 ALA A N 1
ATOM 775 C CA . ALA A 1 94 ? -8.917 -5.635 19.045 1.00 95.75 94 ALA A CA 1
ATOM 776 C C . ALA A 1 94 ? -7.813 -6.640 18.671 1.00 95.75 94 ALA A C 1
ATOM 778 O O . ALA A 1 94 ? -7.673 -7.021 17.510 1.00 95.75 94 ALA A O 1
ATOM 779 N N . ARG A 1 95 ? -7.086 -7.172 19.668 1.00 95.56 95 ARG A N 1
ATOM 780 C CA . ARG A 1 95 ? -6.081 -8.228 19.442 1.00 95.56 95 ARG A CA 1
ATOM 781 C C . ARG A 1 95 ? -6.672 -9.513 18.870 1.00 95.56 95 ARG A C 1
ATOM 783 O O . ARG A 1 95 ? -6.011 -10.166 18.068 1.00 95.56 95 ARG A O 1
ATOM 790 N N . LYS A 1 96 ? -7.879 -9.902 19.294 1.00 96.25 96 LYS A N 1
ATOM 791 C CA . LYS A 1 96 ? -8.562 -11.096 18.774 1.00 96.25 96 LYS A CA 1
ATOM 792 C C . LYS A 1 96 ? -8.890 -10.942 17.286 1.00 96.25 96 LYS A C 1
ATOM 794 O O . LYS A 1 96 ? -8.782 -11.922 16.554 1.00 96.25 96 LYS A O 1
ATOM 799 N N . ASP A 1 97 ? -9.211 -9.723 16.866 1.00 93.25 97 ASP A N 1
ATOM 800 C CA . ASP A 1 97 ? -9.568 -9.385 15.486 1.00 93.25 97 ASP A CA 1
ATOM 801 C C . ASP A 1 97 ? -8.350 -8.927 14.651 1.00 93.25 97 ASP A C 1
ATOM 803 O O . ASP A 1 97 ? -8.486 -8.592 13.477 1.00 93.25 97 ASP A O 1
ATOM 807 N N . ASN A 1 98 ? -7.139 -8.971 15.226 1.00 93.88 98 ASN A N 1
ATOM 808 C CA . ASN A 1 98 ? -5.878 -8.551 14.602 1.00 93.88 98 ASN A CA 1
ATOM 809 C C . ASN A 1 98 ? -5.897 -7.092 14.091 1.00 93.88 98 ASN A C 1
ATOM 811 O O . ASN A 1 98 ? -5.322 -6.782 13.046 1.00 93.88 98 ASN A O 1
ATOM 815 N N . MET A 1 99 ? -6.549 -6.209 14.847 1.00 92.44 99 MET A N 1
ATOM 816 C CA . MET A 1 99 ? -6.672 -4.771 14.589 1.00 92.44 99 MET A CA 1
ATOM 817 C C . MET A 1 99 ? -5.999 -3.955 15.699 1.00 92.44 99 MET A C 1
ATOM 819 O O . MET A 1 99 ? -5.731 -4.467 16.794 1.00 92.44 99 MET A O 1
ATOM 823 N N . THR A 1 100 ? -5.745 -2.670 15.446 1.00 93.44 100 THR A N 1
ATOM 824 C CA . THR A 1 100 ? -5.450 -1.722 16.533 1.00 93.44 100 THR A CA 1
ATOM 825 C C . THR A 1 100 ? -6.715 -1.399 17.335 1.00 93.44 100 THR A C 1
ATOM 827 O O . THR A 1 100 ? -7.833 -1.682 16.903 1.00 93.44 100 THR A O 1
ATOM 830 N N . VAL A 1 101 ? -6.557 -0.815 18.528 1.00 92.19 101 VAL A N 1
ATOM 831 C CA . VAL A 1 101 ? -7.703 -0.401 19.359 1.00 92.19 101 VAL A CA 1
ATOM 832 C C . VAL A 1 101 ? -8.542 0.650 18.639 1.00 92.19 101 VAL A C 1
ATOM 834 O O . VAL A 1 101 ? -9.767 0.608 18.703 1.00 92.19 101 VAL A O 1
ATOM 837 N N . GLU A 1 102 ? -7.885 1.569 17.940 1.00 88.94 102 GLU A N 1
ATOM 838 C CA . GLU A 1 102 ? -8.513 2.646 17.190 1.00 88.94 102 GLU A CA 1
ATOM 839 C C . GLU A 1 102 ? -9.318 2.111 16.003 1.00 88.94 102 GLU A C 1
ATOM 841 O O . GLU A 1 102 ? -10.490 2.454 15.871 1.00 88.94 102 GLU A O 1
ATOM 846 N N . GLU A 1 103 ? -8.718 1.238 15.186 1.00 89.25 103 GLU A N 1
ATOM 847 C CA . GLU A 1 103 ? -9.385 0.608 14.036 1.00 89.25 103 GLU A CA 1
ATOM 848 C C . GLU A 1 103 ? -10.584 -0.223 14.490 1.00 89.25 103 GLU A C 1
ATOM 850 O O . GLU A 1 103 ? -11.678 -0.114 13.937 1.00 89.25 103 GLU A O 1
ATOM 855 N N . TRP A 1 104 ? -10.395 -1.010 15.551 1.00 94.31 104 TRP A N 1
ATOM 856 C CA . TRP A 1 104 ? -11.461 -1.825 16.111 1.00 94.31 104 TRP A CA 1
ATOM 857 C C . TRP A 1 104 ? -12.608 -0.959 16.644 1.00 94.31 104 TRP A C 1
ATOM 859 O O . TRP A 1 104 ? -13.771 -1.216 16.344 1.00 94.31 104 TRP A O 1
ATOM 869 N N . ALA A 1 105 ? -12.308 0.098 17.404 1.00 91.06 105 ALA A N 1
ATOM 870 C CA . ALA A 1 105 ? -13.331 0.992 17.940 1.00 91.06 105 ALA A CA 1
ATOM 871 C C . ALA A 1 105 ? -14.094 1.733 16.831 1.00 91.06 105 ALA A C 1
ATOM 873 O O . ALA A 1 105 ? -15.312 1.882 16.935 1.00 91.06 105 ALA A O 1
ATOM 874 N N . GLU A 1 106 ? -13.407 2.164 15.769 1.00 87.12 106 GLU A N 1
ATOM 875 C CA . GLU A 1 106 ? -14.032 2.786 14.600 1.00 87.12 106 GLU A CA 1
ATOM 876 C C . GLU A 1 106 ? -15.030 1.833 13.930 1.00 87.12 106 GLU A C 1
ATOM 878 O O . GLU A 1 106 ? -16.194 2.200 13.752 1.00 87.12 106 GLU A O 1
ATOM 883 N N . GLU A 1 107 ? -14.622 0.596 13.628 1.00 88.31 107 GLU A N 1
ATOM 884 C CA . GLU A 1 107 ? -15.511 -0.381 12.991 1.00 88.31 107 GLU A CA 1
ATOM 885 C C . GLU A 1 107 ? -16.741 -0.695 13.846 1.00 88.31 107 GLU A C 1
ATOM 887 O O . GLU A 1 107 ? -17.864 -0.726 13.335 1.00 88.31 107 GLU A O 1
ATOM 892 N N . ILE A 1 108 ? -16.555 -0.898 15.154 1.00 92.25 108 ILE A N 1
ATOM 893 C CA . ILE A 1 108 ? -17.664 -1.191 16.068 1.00 92.25 108 ILE A CA 1
ATOM 894 C C . ILE A 1 108 ? -18.644 -0.017 16.136 1.00 92.25 108 ILE A C 1
ATOM 896 O O . ILE A 1 108 ? -19.854 -0.240 16.075 1.00 92.25 108 ILE A O 1
ATOM 900 N N . LEU A 1 109 ? -18.147 1.219 16.238 1.00 88.31 109 LEU A N 1
ATOM 901 C CA . LEU A 1 109 ? -18.994 2.410 16.326 1.00 88.31 109 LEU A CA 1
ATOM 902 C C . LEU A 1 109 ? -19.758 2.670 15.029 1.00 88.31 109 LEU A C 1
ATOM 904 O O . LEU A 1 109 ? -20.942 3.003 15.081 1.00 88.31 109 LEU A O 1
ATOM 908 N N . ILE A 1 110 ? -19.116 2.493 13.872 1.00 87.88 110 ILE A N 1
ATOM 909 C CA . ILE A 1 110 ? -19.784 2.627 12.573 1.00 87.88 110 ILE A CA 1
ATOM 910 C C . ILE A 1 110 ? -20.873 1.562 12.434 1.00 87.88 110 ILE A C 1
ATOM 912 O O . ILE A 1 110 ? -21.998 1.897 12.062 1.00 87.88 110 ILE A O 1
ATOM 916 N N . ARG A 1 111 ? -20.566 0.303 12.766 1.00 89.31 111 ARG A N 1
ATOM 917 C CA . ARG A 1 111 ? -21.521 -0.804 12.657 1.00 89.31 111 ARG A CA 1
ATOM 918 C C . ARG A 1 111 ? -22.728 -0.613 13.575 1.00 89.31 111 ARG A C 1
ATOM 920 O O . ARG A 1 111 ? -23.857 -0.693 13.105 1.00 89.31 111 ARG A O 1
ATOM 927 N N . ASP A 1 112 ? -22.509 -0.295 14.852 1.00 89.62 112 ASP A N 1
ATOM 928 C CA . ASP A 1 112 ? -23.596 -0.052 15.815 1.00 89.62 112 ASP A CA 1
ATOM 929 C C . ASP A 1 112 ? -24.459 1.157 15.407 1.00 89.62 112 ASP A C 1
ATOM 931 O O . ASP A 1 112 ? -25.687 1.106 15.500 1.00 89.62 112 ASP A O 1
ATOM 935 N N . ALA A 1 113 ? -23.852 2.227 14.880 1.00 85.94 113 ALA A N 1
ATOM 936 C CA . ALA A 1 113 ? -24.598 3.370 14.357 1.00 85.94 113 ALA A CA 1
ATOM 937 C C . ALA A 1 113 ? -25.456 3.000 13.134 1.00 85.94 113 ALA A C 1
ATOM 939 O O . ALA A 1 113 ? -26.608 3.429 13.051 1.00 85.94 113 ALA A O 1
ATOM 940 N N . GLN A 1 114 ? -24.922 2.198 12.206 1.00 85.69 114 GLN A N 1
ATOM 941 C CA . GLN A 1 114 ? -25.650 1.711 11.029 1.00 85.69 114 GLN A CA 1
ATOM 942 C C . GLN A 1 114 ? -26.841 0.832 11.423 1.00 85.69 114 GLN A C 1
ATOM 944 O O . GLN A 1 114 ? -27.956 1.105 10.980 1.00 85.69 114 GLN A O 1
ATOM 949 N N . GLU A 1 115 ? -26.630 -0.148 12.306 1.00 87.94 115 GLU A N 1
ATOM 950 C CA . GLU A 1 115 ? -27.689 -1.032 12.813 1.00 87.94 115 GLU A CA 1
ATOM 951 C C . GLU A 1 115 ? -28.809 -0.224 13.490 1.00 87.94 115 GLU A C 1
ATOM 953 O O . GLU A 1 115 ? -29.997 -0.412 13.218 1.00 87.94 115 GLU A O 1
ATOM 958 N N . ARG A 1 116 ? -28.456 0.752 14.336 1.00 83.00 116 ARG A N 1
ATOM 959 C CA . ARG A 1 116 ? -29.452 1.618 14.988 1.00 83.00 116 ARG A CA 1
ATOM 960 C C . ARG A 1 116 ? -30.175 2.524 13.998 1.00 83.00 116 ARG A C 1
ATOM 962 O O . ARG A 1 116 ? -31.373 2.744 14.158 1.00 83.00 116 ARG A O 1
ATOM 969 N N . MET A 1 117 ? -29.489 3.047 12.985 1.00 77.69 117 MET A N 1
ATOM 970 C CA . MET A 1 117 ? -30.128 3.852 11.942 1.00 77.69 117 MET A CA 1
ATOM 971 C C . MET A 1 117 ? -31.125 3.045 11.107 1.00 77.69 117 MET A C 1
ATOM 973 O O . MET A 1 117 ? -32.197 3.565 10.801 1.00 77.69 117 MET A O 1
ATOM 977 N N . GLU A 1 118 ? -30.811 1.790 10.786 1.00 73.75 118 GLU A N 1
ATOM 978 C CA . GLU A 1 118 ? -31.712 0.877 10.072 1.00 73.75 118 GLU A CA 1
ATOM 979 C C . GLU A 1 118 ? -33.003 0.613 10.867 1.00 73.75 118 GLU A C 1
ATOM 981 O O . GLU A 1 118 ? -34.097 0.577 10.305 1.00 73.75 118 GLU A O 1
ATOM 986 N N . HIS A 1 119 ? -32.908 0.523 12.197 1.00 62.47 119 HIS A N 1
ATOM 987 C CA . HIS A 1 119 ? -34.075 0.363 13.069 1.00 62.47 119 HIS A CA 1
ATOM 988 C C . HIS A 1 119 ? -34.874 1.656 13.312 1.00 62.47 119 HIS A C 1
ATOM 990 O O . HIS A 1 119 ? -36.085 1.588 13.525 1.00 62.47 119 HIS A O 1
ATOM 996 N N . VAL A 1 120 ? -34.229 2.828 13.298 1.00 58.53 120 VAL A N 1
ATOM 997 C CA . VAL A 1 120 ? -34.890 4.133 13.511 1.00 58.53 120 VAL A CA 1
ATOM 998 C C . VAL A 1 120 ? -35.598 4.629 12.243 1.00 58.53 120 VAL A C 1
ATOM 1000 O O . VAL A 1 120 ? -36.637 5.282 12.338 1.00 58.53 120 VAL A O 1
ATOM 1003 N N . TYR A 1 121 ? -35.083 4.281 11.064 1.00 51.72 121 TYR A N 1
ATOM 1004 C CA . TYR A 1 121 ? -35.700 4.555 9.767 1.00 51.72 121 TYR A CA 1
ATOM 1005 C C . TYR A 1 121 ? -35.932 3.238 9.023 1.00 51.72 121 TYR A C 1
ATOM 1007 O O . TYR A 1 121 ? -35.183 2.931 8.094 1.00 51.72 121 TYR A O 1
ATOM 1015 N N . PRO A 1 122 ? -36.965 2.450 9.384 1.00 52.88 122 PRO A N 1
ATOM 1016 C CA . PRO A 1 122 ? -37.364 1.355 8.522 1.00 52.88 122 PRO A CA 1
ATOM 1017 C C . PRO A 1 122 ? -37.668 1.922 7.128 1.00 52.88 122 PRO A C 1
ATOM 1019 O O . PRO A 1 122 ? -38.210 3.021 6.992 1.00 52.88 122 PRO A O 1
ATOM 1022 N N . GLU A 1 123 ? -37.315 1.155 6.099 1.00 53.25 123 GLU A N 1
ATOM 1023 C CA . GLU A 1 123 ? -37.446 1.406 4.651 1.00 53.25 123 GLU A CA 1
ATOM 1024 C C . GLU A 1 123 ? -38.809 2.003 4.195 1.00 53.25 123 GLU A C 1
ATOM 1026 O O . GLU A 1 123 ? -38.960 2.458 3.063 1.00 53.25 123 GLU A O 1
ATOM 1031 N N . SER A 1 124 ? -39.808 2.078 5.081 1.00 51.81 124 SER A N 1
ATOM 1032 C CA . SER A 1 124 ? -41.106 2.736 4.897 1.00 51.81 124 SER A CA 1
ATOM 1033 C C . SER A 1 124 ? -41.062 4.261 4.711 1.00 51.81 124 SER A C 1
ATOM 1035 O O . SER A 1 124 ? -42.077 4.833 4.319 1.00 51.81 124 SER A O 1
ATOM 1037 N N . LEU A 1 125 ? -39.926 4.937 4.925 1.00 50.03 125 LEU A N 1
ATOM 1038 C CA . LEU A 1 125 ? -39.778 6.377 4.635 1.00 50.03 125 LEU A CA 1
ATOM 1039 C C . LEU A 1 125 ? -39.229 6.694 3.232 1.00 50.03 125 LEU A C 1
ATOM 1041 O O . LEU A 1 125 ? -39.091 7.865 2.882 1.00 50.03 125 LEU A O 1
ATOM 1045 N N . ARG A 1 126 ? -38.972 5.686 2.386 1.00 50.91 126 ARG A N 1
ATOM 1046 C CA . ARG A 1 126 ? -38.534 5.899 0.992 1.00 50.91 126 ARG A CA 1
ATOM 1047 C C . ARG A 1 126 ? -39.634 6.308 0.008 1.00 50.91 126 ARG A C 1
ATOM 1049 O O . ARG A 1 126 ? -39.343 6.468 -1.173 1.00 50.91 126 ARG A O 1
ATOM 1056 N N . VAL A 1 127 ? -40.865 6.548 0.461 1.00 50.44 127 VAL A N 1
ATOM 1057 C CA . VAL A 1 127 ? -41.939 7.051 -0.410 1.00 50.44 127 VAL A CA 1
ATOM 1058 C C . VAL A 1 127 ? -42.707 8.184 0.269 1.00 50.44 127 VAL A C 1
ATOM 1060 O O . VAL A 1 127 ? -43.788 7.994 0.814 1.00 50.44 127 VAL A O 1
ATOM 1063 N N . ALA A 1 128 ? -42.173 9.398 0.184 1.00 44.50 128 ALA A N 1
ATOM 1064 C CA . ALA A 1 128 ? -43.036 10.531 -0.115 1.00 44.50 128 ALA A CA 1
ATOM 1065 C C . ALA A 1 128 ? -42.833 10.816 -1.604 1.00 44.50 128 ALA A C 1
ATOM 1067 O O . ALA A 1 128 ? -41.830 11.415 -1.990 1.00 44.50 128 ALA A O 1
ATOM 1068 N N . GLU A 1 129 ? -43.739 10.291 -2.436 1.00 51.66 129 GLU A N 1
ATOM 1069 C CA . GLU A 1 129 ? -43.879 10.712 -3.831 1.00 51.66 129 GLU A CA 1
ATOM 1070 C C . GLU A 1 129 ? -43.766 12.240 -3.904 1.0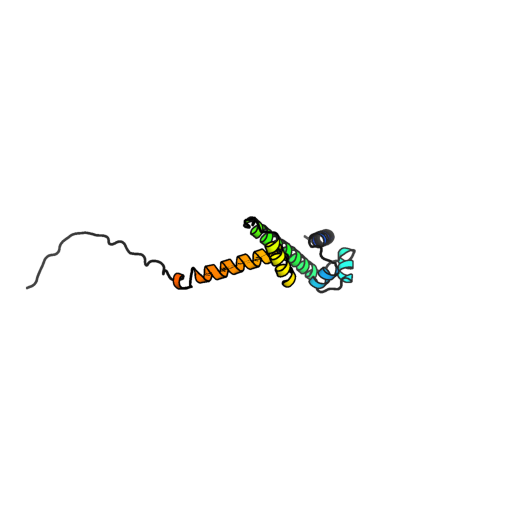0 51.66 129 GLU A C 1
ATOM 1072 O O . GLU A 1 129 ? -44.336 12.946 -3.064 1.00 51.66 129 GLU A O 1
ATOM 1077 N N . GLU A 1 130 ? -43.033 12.748 -4.899 1.00 49.72 130 GLU A N 1
ATOM 1078 C CA . GLU A 1 130 ? -43.019 14.174 -5.224 1.00 49.72 130 GLU A CA 1
ATOM 1079 C C . GLU A 1 130 ? -44.455 14.718 -5.157 1.00 49.72 130 GLU A C 1
ATOM 1081 O O . GLU A 1 130 ? -45.347 14.162 -5.810 1.00 49.72 130 GLU A O 1
ATOM 1086 N N . PRO A 1 131 ? -44.732 15.774 -4.370 1.00 49.16 131 PRO A N 1
ATOM 1087 C CA . PRO A 1 131 ? -46.086 16.283 -4.270 1.00 49.16 131 PRO A CA 1
ATOM 1088 C C . PRO A 1 131 ? -46.532 16.715 -5.667 1.00 49.16 131 PRO A C 1
ATOM 1090 O O . PRO A 1 131 ? -45.952 17.630 -6.259 1.00 49.16 131 PRO A O 1
ATOM 1093 N N . LYS A 1 132 ? -47.566 16.042 -6.200 1.00 52.12 132 LYS A N 1
ATOM 1094 C CA . LYS A 1 132 ? -48.260 16.446 -7.431 1.00 52.12 132 LYS A CA 1
ATOM 1095 C C . LYS A 1 132 ? -48.458 17.956 -7.368 1.00 52.12 132 LYS A C 1
ATOM 1097 O O . LYS A 1 132 ? -49.082 18.442 -6.423 1.00 52.12 132 LYS A O 1
ATOM 1102 N N . ARG A 1 133 ? -47.907 18.693 -8.345 1.00 42.53 133 ARG A N 1
ATOM 1103 C CA . ARG A 1 133 ? -48.084 20.147 -8.453 1.00 42.53 133 ARG A CA 1
ATOM 1104 C C . ARG A 1 133 ? -49.572 20.461 -8.335 1.00 42.53 133 ARG A C 1
ATOM 1106 O O . ARG A 1 133 ? -50.331 20.229 -9.273 1.00 42.53 133 ARG A O 1
ATOM 1113 N N . TYR A 1 134 ? -49.977 21.005 -7.193 1.00 44.19 134 TYR A N 1
ATOM 1114 C CA . TYR A 1 134 ? -51.284 21.617 -7.046 1.00 44.19 134 TYR A CA 1
ATOM 1115 C C . TYR A 1 134 ? -51.297 22.852 -7.946 1.00 44.19 134 TYR A C 1
ATOM 1117 O O . TYR A 1 134 ? -50.667 23.870 -7.658 1.00 44.19 134 TYR A O 1
ATOM 1125 N N . GLY A 1 135 ? -51.968 22.726 -9.090 1.00 45.81 135 GLY A N 1
ATO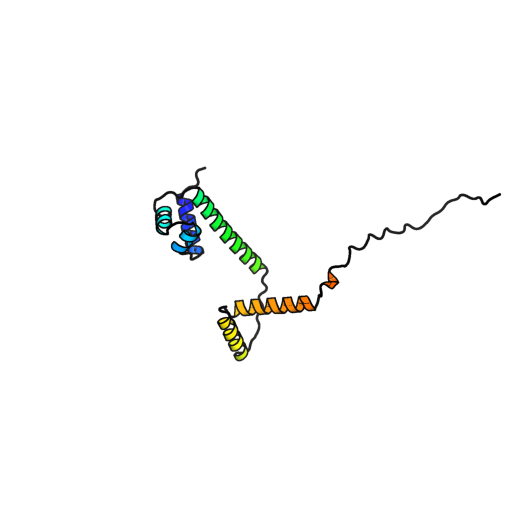M 1126 C CA . GLY A 1 135 ? -52.357 23.866 -9.900 1.00 45.81 135 GLY A CA 1
ATOM 1127 C C . GLY A 1 135 ? -53.239 24.782 -9.057 1.00 45.81 135 GLY A C 1
ATOM 1128 O O . GLY A 1 135 ? -54.236 24.351 -8.483 1.00 45.81 135 GLY A O 1
ATOM 1129 N N . ILE A 1 136 ? -52.826 26.038 -8.955 1.00 46.97 136 ILE A N 1
ATOM 1130 C CA . ILE A 1 136 ? -53.539 27.118 -8.274 1.00 46.97 136 ILE A CA 1
ATOM 1131 C C . ILE A 1 136 ? -54.971 27.205 -8.839 1.00 46.97 136 ILE A C 1
ATOM 1133 O O . ILE A 1 136 ? -55.112 27.348 -10.058 1.00 46.97 136 ILE A O 1
ATOM 1137 N N . PRO A 1 137 ? -56.036 27.196 -8.017 1.00 47.38 137 PRO A N 1
ATOM 1138 C CA . PRO A 1 137 ? -57.357 27.579 -8.490 1.00 47.38 137 PRO A CA 1
ATOM 1139 C C . PRO A 1 137 ? -57.348 29.095 -8.708 1.00 47.38 137 PRO A C 1
ATOM 1141 O O . PRO A 1 137 ? -57.298 29.868 -7.753 1.00 47.38 137 PRO A O 1
ATOM 1144 N N . ARG A 1 138 ? -57.372 29.548 -9.965 1.00 44.12 138 ARG A N 1
ATOM 1145 C CA . ARG A 1 138 ? -57.696 30.949 -10.261 1.00 44.12 138 ARG A CA 1
ATOM 1146 C C . ARG A 1 138 ? -59.206 31.126 -10.131 1.00 44.12 138 ARG A C 1
ATOM 1148 O O . ARG A 1 138 ? -59.970 30.599 -10.933 1.00 44.12 138 ARG A O 1
ATOM 1155 N N . THR A 1 139 ? -59.616 31.839 -9.090 1.00 42.31 139 THR A N 1
ATOM 1156 C CA . THR A 1 139 ? -60.997 32.239 -8.813 1.00 42.31 139 THR A CA 1
ATOM 1157 C C . THR A 1 139 ? -61.416 33.455 -9.647 1.00 42.31 139 THR A C 1
ATOM 1159 O O . THR A 1 139 ? -60.655 34.418 -9.712 1.00 42.31 139 THR A O 1
ATOM 1162 N N . SER A 1 140 ? -62.668 33.409 -10.143 1.00 38.62 140 SER A N 1
ATOM 1163 C CA . SER A 1 140 ? -63.626 34.513 -10.441 1.00 38.62 140 SER A CA 1
ATOM 1164 C C . SER A 1 140 ? -63.216 35.590 -11.464 1.00 38.62 140 SER A C 1
ATOM 1166 O O . SER A 1 140 ? -62.170 36.199 -11.308 1.00 38.62 140 SER A O 1
ATOM 1168 N N . GLY A 1 141 ? -63.985 35.980 -12.490 1.00 33.09 141 GLY A N 1
ATOM 1169 C CA . GLY A 1 141 ? -65.397 35.847 -12.912 1.00 33.09 141 GLY A CA 1
ATOM 1170 C C . GLY A 1 141 ? -65.621 36.869 -14.066 1.00 33.09 141 GLY A C 1
ATOM 1171 O O . GLY A 1 141 ? -64.627 37.286 -14.659 1.00 33.09 141 GLY A O 1
ATOM 1172 N N . PRO A 1 142 ? -66.821 37.453 -14.240 1.00 48.41 142 PRO A N 1
ATOM 1173 C CA . PRO A 1 142 ? -68.045 36.961 -14.887 1.00 48.41 142 PRO A CA 1
ATOM 1174 C C . PRO A 1 142 ? -68.164 37.391 -16.376 1.00 48.41 142 PRO A C 1
ATOM 1176 O O . PRO A 1 142 ? -67.517 38.339 -16.794 1.00 48.41 142 PRO A O 1
ATOM 1179 N N . ASP A 1 143 ? -69.006 36.724 -17.175 1.00 35.56 143 ASP A N 1
ATOM 1180 C CA . ASP A 1 143 ? -70.144 37.389 -17.840 1.00 35.56 143 ASP A CA 1
ATOM 1181 C C . ASP A 1 143 ? -70.909 36.470 -18.807 1.00 35.56 143 ASP A C 1
ATOM 1183 O O . ASP A 1 143 ? -70.364 35.878 -19.731 1.00 35.56 143 ASP A O 1
ATOM 1187 N N . SER A 1 144 ? -72.222 36.442 -18.567 1.00 40.12 144 SER A N 1
ATOM 1188 C CA . SER A 1 144 ? -73.287 36.513 -19.568 1.00 40.12 144 SER A CA 1
ATOM 1189 C C . SER A 1 144 ? -73.331 35.471 -20.687 1.00 40.12 144 SER A C 1
ATOM 1191 O O . SER A 1 144 ? -72.670 35.610 -21.710 1.00 40.12 144 SER A O 1
ATOM 1193 N N . SER A 1 145 ? -74.292 34.547 -20.595 1.00 41.84 145 SER A N 1
ATOM 1194 C CA . SER A 1 145 ? -75.337 34.441 -21.628 1.00 41.84 145 SER A CA 1
ATOM 1195 C C . SER A 1 145 ? -76.539 33.644 -21.128 1.00 41.84 145 SER A C 1
ATOM 1197 O O . SER A 1 145 ? -76.498 32.442 -20.880 1.00 41.84 145 SER A O 1
ATOM 1199 N N . THR A 1 146 ? -77.621 34.390 -20.972 1.00 45.91 146 THR A N 1
ATOM 1200 C CA . THR A 1 146 ? -79.010 33.997 -20.775 1.00 45.91 146 THR A CA 1
ATOM 1201 C C . THR A 1 146 ? -79.499 33.114 -21.922 1.00 45.91 146 THR A C 1
ATOM 1203 O O . THR A 1 146 ? -79.342 33.483 -23.081 1.00 45.91 146 THR A O 1
ATOM 1206 N N . SER A 1 147 ? -80.170 32.002 -21.615 1.00 37.06 147 SER A N 1
ATOM 1207 C CA . SER A 1 147 ? -81.579 31.736 -21.982 1.00 37.06 147 SER A CA 1
ATOM 1208 C C . SER A 1 147 ? -81.943 30.264 -21.724 1.00 37.06 147 SER A C 1
ATOM 1210 O O . SER A 1 147 ? -81.228 29.338 -22.093 1.00 37.06 147 SER A O 1
ATOM 1212 N N . LYS A 1 148 ? -83.055 30.069 -21.007 1.00 43.19 148 LYS A N 1
ATOM 1213 C CA . LYS A 1 148 ? -83.708 28.779 -20.728 1.00 43.19 148 LYS A CA 1
ATOM 1214 C C . LYS A 1 148 ? -84.793 28.507 -21.792 1.00 43.19 148 LYS A C 1
ATOM 1216 O O . LYS A 1 148 ? -85.161 29.434 -22.508 1.00 43.19 148 LYS A O 1
ATOM 1221 N N . PRO A 1 149 ? -85.300 27.267 -21.891 1.00 50.78 149 PRO A N 1
ATOM 1222 C CA . PRO A 1 149 ? -85.927 26.744 -23.098 1.00 50.78 149 PRO A CA 1
ATOM 1223 C C . PRO A 1 149 ? -87.408 27.117 -23.214 1.00 50.78 149 PRO A C 1
ATOM 1225 O O . PRO A 1 149 ? -88.131 27.059 -22.218 1.00 50.78 149 PRO A O 1
ATOM 1228 N N . HIS A 1 150 ? -87.849 27.407 -24.438 1.00 36.66 150 HIS A N 1
ATOM 1229 C CA . HIS A 1 150 ? -88.980 26.743 -25.091 1.00 36.66 150 HIS A CA 1
ATOM 1230 C C . HIS A 1 150 ? -88.992 27.036 -26.592 1.00 36.66 150 HIS A C 1
ATOM 1232 O O . HIS A 1 150 ? -88.586 28.159 -26.964 1.00 36.66 150 HIS A O 1
#

Radius of gyration: 32.27 Å; chains: 1; bounding box: 110×48×60 Å

pLDDT: mean 80.4, std 19.45, range [33.09, 96.56]

Secondary structure (DSSP, 8-state):
----HHHHHHHHHHHHHHTT--HHHHHHHTTS-HHHHHHHHHTSPPPHHHHHHHHHHHHHHHHHHHHHHHHHHH---------HHHHHHHHHHHHHTT--HHHHHHHHHHHHHHHHHHHHS-GGGS------------------------

Foldseek 3Di:
DPDDLLVLLVVLVVLCVVVVHDLCRVCVQLVHHSVVSVCSSPPDPDPPVSSVSSVVVSVVVVVVVVVVVVVVVVDDDDDDDDDPVVVVVLCVVCVVVVHHSVVSVVVVVVVVVVVVVCVVDPPVPVDPDDPDPDDDPDDDDDDDDDDDDD